Protein AF-A0A072P2S8-F1 (afdb_monomer_lite)

Radius of gyration: 16.92 Å; chains: 1; bounding box: 48×21×44 Å

pLDDT: mean 87.36, std 11.89, range [47.28, 97.19]

Foldseek 3Di:
DFDDPVLLCVLCVVLVANQWPPFDDDDFKTWIKGQDPVDRDIDIDMAGRPDSVRSNVRSNVVVVVSVVVVVVVVVVVVVVVVVVVVVVD

Secondary structure (DSSP, 8-state):
----HHHHHHHHHHTT---EEEEEEETTEEEEEEE-SSSS-EEEEEEE-S-HHHHHHHHHHHHHHHHHHHHHHHHHHHHHHHHHHHT--

Organism: NCBI:txid1348973

Sequence (89 aa):
MSLNLDDVKKAFLDCEFPFYKSLEVEENKAVCTLYSIKSDFYSTIMMELSSYEKLIHQISIELIKFRSNEMLINQTAQTQAESIAIHLD

Structure (mmCIF, N/CA/C/O backbone):
data_AF-A0A072P2S8-F1
#
_entry.id   AF-A0A072P2S8-F1
#
loop_
_atom_site.group_PDB
_atom_site.id
_atom_site.type_symbol
_atom_site.label_atom_id
_atom_site.label_alt_id
_atom_site.label_comp_id
_atom_site.label_asym_id
_atom_site.label_entity_id
_atom_site.label_seq_id
_atom_site.pdbx_PDB_ins_code
_atom_site.Cartn_x
_atom_site.Cartn_y
_atom_site.Cartn_z
_atom_site.occupancy
_atom_site.B_iso_or_equiv
_atom_site.auth_seq_id
_atom_site.auth_comp_id
_atom_site.auth_asym_id
_atom_site.auth_atom_id
_atom_site.pdbx_PDB_model_num
ATOM 1 N N . MET A 1 1 ? -13.578 -0.865 17.533 1.00 56.09 1 MET A N 1
ATOM 2 C CA . MET A 1 1 ? -14.151 -0.582 16.202 1.00 56.09 1 MET A CA 1
ATOM 3 C C . MET A 1 1 ? -13.176 -1.182 15.207 1.00 56.09 1 MET A C 1
ATOM 5 O O . MET A 1 1 ? -12.012 -0.815 15.274 1.00 56.09 1 MET A O 1
ATOM 9 N N . SER A 1 2 ? -13.581 -2.183 14.428 1.00 73.00 2 SER A N 1
ATOM 10 C CA . SER A 1 2 ? -12.707 -2.798 13.420 1.00 73.00 2 SER A CA 1
ATOM 11 C C . SER A 1 2 ? -12.667 -1.899 12.189 1.00 73.00 2 SER A C 1
ATOM 13 O O . SER A 1 2 ? -13.727 -1.470 11.728 1.00 73.00 2 SER A O 1
ATOM 15 N N . LEU A 1 3 ? -11.472 -1.596 11.684 1.00 88.12 3 LEU A N 1
ATOM 16 C CA . LEU A 1 3 ? -11.333 -0.884 10.414 1.00 88.12 3 LEU A CA 1
ATOM 17 C C . LEU A 1 3 ? -11.814 -1.785 9.277 1.00 88.12 3 LEU A C 1
ATOM 19 O O . LEU A 1 3 ? -11.636 -3.002 9.324 1.00 88.12 3 LEU A O 1
ATOM 23 N N . ASN A 1 4 ? -12.422 -1.185 8.266 1.00 90.94 4 ASN A N 1
ATOM 24 C CA . ASN A 1 4 ? -12.913 -1.879 7.086 1.00 90.94 4 ASN A CA 1
ATOM 25 C C . ASN A 1 4 ? -12.105 -1.489 5.837 1.00 90.94 4 ASN A C 1
ATOM 27 O O . ASN A 1 4 ? -11.155 -0.709 5.887 1.00 90.94 4 ASN A O 1
ATOM 31 N N . LEU A 1 5 ? -12.498 -2.044 4.693 1.00 92.19 5 LEU A N 1
ATOM 32 C CA . LEU A 1 5 ? -11.857 -1.778 3.410 1.00 92.19 5 LEU A CA 1
ATOM 33 C C . LEU A 1 5 ? -11.819 -0.284 3.048 1.00 92.19 5 LEU A C 1
ATOM 35 O O . LEU A 1 5 ? -10.808 0.191 2.534 1.00 92.19 5 LEU A O 1
ATOM 39 N N . ASP A 1 6 ? -12.894 0.456 3.303 1.00 93.00 6 ASP A N 1
ATOM 40 C CA . ASP A 1 6 ? -12.979 1.872 2.947 1.00 93.00 6 ASP A CA 1
ATOM 41 C C . ASP A 1 6 ? -12.091 2.736 3.844 1.00 93.00 6 ASP A C 1
ATOM 43 O O . ASP A 1 6 ? -11.498 3.697 3.355 1.00 93.00 6 ASP A O 1
ATOM 47 N N . ASP A 1 7 ? -11.898 2.347 5.108 1.00 93.94 7 ASP A N 1
ATOM 48 C CA . ASP A 1 7 ? -10.917 2.986 5.989 1.00 93.94 7 ASP A CA 1
ATOM 49 C C . ASP A 1 7 ? -9.494 2.824 5.439 1.00 93.94 7 ASP A C 1
ATOM 51 O O . ASP A 1 7 ? -8.722 3.780 5.429 1.00 93.94 7 ASP A O 1
ATOM 55 N N . VAL A 1 8 ? -9.147 1.642 4.917 1.00 93.88 8 VAL A N 1
ATOM 56 C CA . VAL A 1 8 ? -7.824 1.402 4.316 1.00 93.88 8 VAL A CA 1
ATOM 57 C C . VAL A 1 8 ? -7.637 2.205 3.035 1.00 93.88 8 VAL A C 1
ATOM 59 O O . VAL A 1 8 ? -6.600 2.841 2.848 1.00 93.88 8 VAL A O 1
ATOM 62 N N . LYS A 1 9 ? -8.656 2.244 2.171 1.00 94.50 9 LYS A N 1
ATOM 63 C CA . LYS A 1 9 ? -8.624 3.062 0.951 1.00 94.50 9 LYS A CA 1
ATOM 64 C C . LYS A 1 9 ? -8.465 4.545 1.268 1.00 94.50 9 LYS A C 1
ATOM 66 O O . LYS A 1 9 ? -7.673 5.226 0.619 1.00 94.50 9 LYS A O 1
ATOM 71 N N . LYS A 1 10 ? -9.211 5.038 2.261 1.00 95.31 10 LYS A N 1
ATOM 72 C CA . LYS A 1 10 ? -9.122 6.416 2.744 1.00 95.31 10 LYS A CA 1
ATOM 73 C C . LYS A 1 10 ? -7.731 6.705 3.303 1.00 95.31 10 LYS A C 1
ATOM 75 O O . LYS A 1 10 ? -7.152 7.720 2.944 1.00 95.31 10 LYS A O 1
ATOM 80 N N . ALA A 1 11 ? -7.163 5.788 4.081 1.00 95.69 11 ALA A N 1
ATOM 81 C CA . ALA A 1 11 ? -5.832 5.957 4.645 1.00 95.69 11 ALA A CA 1
ATOM 82 C C . ALA A 1 11 ? -4.748 6.077 3.559 1.00 95.69 11 ALA A C 1
ATOM 84 O O . ALA A 1 11 ? -3.882 6.942 3.644 1.00 95.69 11 ALA A O 1
ATOM 85 N N . PHE A 1 12 ? -4.833 5.285 2.487 1.00 95.88 12 PHE A N 1
ATOM 86 C CA . PHE A 1 12 ? -3.945 5.441 1.330 1.00 95.88 12 PHE A CA 1
ATOM 87 C C . PHE A 1 12 ? -4.113 6.783 0.605 1.00 95.88 12 PHE A C 1
ATOM 89 O O . PHE A 1 12 ? -3.122 7.362 0.159 1.00 95.88 12 PHE A O 1
ATOM 96 N N . LEU A 1 13 ? -5.346 7.287 0.488 1.00 94.00 13 LEU A N 1
ATOM 97 C CA . LEU A 1 13 ? -5.613 8.611 -0.085 1.00 94.00 13 LEU A CA 1
ATOM 98 C C . LEU A 1 13 ? -5.048 9.733 0.794 1.00 94.00 13 LEU A C 1
ATOM 100 O O . LEU A 1 13 ? -4.426 10.649 0.264 1.00 94.00 13 LEU A O 1
ATOM 104 N N . ASP A 1 14 ? -5.212 9.633 2.113 1.00 94.81 14 ASP A N 1
ATOM 105 C CA . ASP A 1 14 ? -4.673 10.591 3.086 1.00 94.81 14 ASP A CA 1
ATOM 106 C C . ASP A 1 14 ? -3.131 10.590 3.091 1.00 94.81 14 ASP A C 1
ATOM 108 O O . ASP A 1 14 ? -2.509 11.619 3.342 1.00 94.81 14 ASP A O 1
ATOM 112 N N . CYS A 1 15 ? -2.502 9.457 2.759 1.00 93.75 15 CYS A N 1
ATOM 113 C CA . CYS A 1 15 ? -1.059 9.344 2.524 1.00 93.75 15 CYS A CA 1
ATOM 114 C C . CYS A 1 15 ? -0.625 9.725 1.091 1.00 93.75 15 CYS A C 1
ATOM 116 O O . CYS A 1 15 ? 0.510 9.442 0.706 1.00 93.75 15 CYS A O 1
ATOM 118 N N . GLU A 1 16 ? -1.514 10.322 0.289 1.00 91.56 16 GLU A N 1
ATOM 119 C CA . GLU A 1 16 ? -1.271 10.748 -1.098 1.00 91.56 16 GLU A CA 1
ATOM 120 C C . GLU A 1 16 ? -0.777 9.621 -2.032 1.00 91.56 16 GLU A C 1
ATOM 122 O O . GLU A 1 16 ? -0.065 9.858 -3.012 1.00 91.56 16 GLU A O 1
ATOM 127 N N . PHE A 1 17 ? -1.168 8.370 -1.763 1.00 89.50 17 PHE A N 1
ATOM 128 C CA . PHE A 1 17 ? -0.734 7.209 -2.540 1.00 89.50 17 PHE A CA 1
ATOM 129 C C . PHE A 1 17 ? -1.914 6.327 -2.980 1.00 89.50 17 PHE A C 1
ATOM 131 O O . PHE A 1 17 ? -2.219 5.317 -2.349 1.00 89.50 17 PHE A O 1
ATOM 138 N N . PRO A 1 18 ? -2.572 6.646 -4.111 1.00 83.94 18 PRO A N 1
ATOM 139 C CA . PRO A 1 18 ? -3.724 5.881 -4.594 1.00 83.94 18 PRO A CA 1
ATOM 140 C C . PRO A 1 18 ? -3.349 4.575 -5.325 1.00 83.94 18 PRO A C 1
ATOM 142 O O . PRO A 1 18 ? -4.235 3.848 -5.768 1.00 83.94 18 PRO A O 1
ATOM 145 N N . PHE A 1 19 ? -2.058 4.269 -5.496 1.00 84.75 19 PHE A N 1
ATOM 146 C CA . PHE A 1 19 ? -1.575 3.184 -6.363 1.00 84.75 19 PHE A CA 1
ATOM 147 C C . PHE A 1 19 ? -1.382 1.859 -5.616 1.00 84.75 19 PHE A C 1
ATOM 149 O O . PHE A 1 19 ? -0.292 1.285 -5.592 1.00 84.75 19 PHE A O 1
ATOM 156 N N . TYR A 1 20 ? -2.460 1.358 -5.021 1.00 84.62 20 TYR A N 1
ATOM 157 C CA . TYR A 1 20 ? -2.522 0.024 -4.425 1.00 84.62 20 TYR A CA 1
ATOM 158 C C . TYR A 1 20 ? -3.486 -0.866 -5.223 1.00 84.62 20 TYR A C 1
ATOM 160 O O . TYR A 1 20 ? -4.550 -0.436 -5.670 1.00 84.62 20 TYR A O 1
ATOM 168 N N . LYS A 1 21 ? -3.111 -2.129 -5.420 1.00 87.62 21 LYS A N 1
ATOM 169 C CA . LYS A 1 21 ? -3.946 -3.174 -6.030 1.00 87.62 21 LYS A CA 1
ATOM 170 C C . LYS A 1 21 ? -3.996 -4.395 -5.124 1.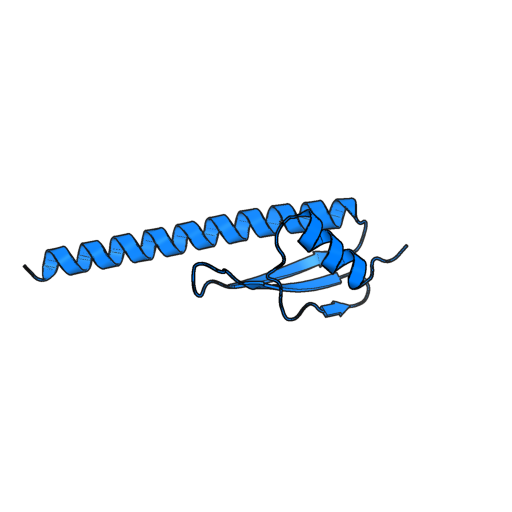00 87.62 21 LYS A C 1
ATOM 172 O O . LYS A 1 21 ? -3.208 -4.508 -4.187 1.00 87.62 21 LYS A O 1
ATOM 177 N N . SER A 1 22 ? -4.941 -5.287 -5.422 1.00 88.25 22 SER A N 1
ATOM 178 C CA . SER A 1 22 ? -5.143 -6.529 -4.667 1.00 88.25 22 SER A CA 1
ATOM 179 C C . SER A 1 22 ? -5.265 -6.260 -3.164 1.00 88.25 22 SER A C 1
ATOM 181 O O . SER A 1 22 ? -4.625 -6.919 -2.355 1.00 88.25 22 SER A O 1
ATOM 183 N N . LEU A 1 23 ? -6.017 -5.207 -2.810 1.00 92.69 23 LEU A N 1
ATOM 184 C CA . LEU A 1 23 ? -6.279 -4.857 -1.421 1.00 92.69 23 LEU A CA 1
ATOM 185 C C . LEU A 1 23 ? -7.309 -5.833 -0.857 1.00 92.69 23 LEU A C 1
ATOM 187 O O . LEU A 1 23 ? -8.488 -5.774 -1.208 1.00 92.69 23 LEU A O 1
ATOM 191 N N . GLU A 1 24 ? -6.838 -6.695 0.028 1.00 92.50 24 GLU A N 1
ATOM 192 C CA . GLU A 1 24 ? -7.620 -7.699 0.732 1.00 92.50 24 GLU A CA 1
ATOM 193 C C . GLU A 1 24 ? -7.618 -7.367 2.222 1.00 92.50 24 GLU A C 1
ATOM 195 O O . GLU A 1 24 ? -6.586 -7.009 2.794 1.00 92.50 24 GLU A O 1
ATOM 200 N N . VAL A 1 25 ? -8.791 -7.445 2.845 1.00 90.50 25 VAL A N 1
ATOM 201 C CA . VAL A 1 25 ? -8.959 -7.241 4.284 1.00 90.50 25 VAL A CA 1
ATOM 202 C C . VAL A 1 25 ? -9.466 -8.542 4.881 1.00 90.50 25 VAL A C 1
ATOM 204 O O . VAL A 1 25 ? -10.574 -8.974 4.571 1.00 90.50 25 VAL A O 1
ATOM 207 N N . GLU A 1 26 ? -8.657 -9.142 5.748 1.00 87.69 26 GLU A N 1
ATOM 208 C CA . GLU A 1 26 ? -8.990 -10.358 6.483 1.00 87.69 26 GLU A CA 1
ATOM 209 C C . GLU A 1 26 ? -8.885 -10.088 7.981 1.00 87.69 26 GLU A C 1
ATOM 211 O O . GLU A 1 26 ? -7.816 -9.752 8.491 1.00 87.69 26 GLU A O 1
ATOM 216 N N . GLU A 1 27 ? -10.006 -10.245 8.688 1.00 84.94 27 GLU A N 1
ATOM 217 C CA . GLU A 1 27 ? -10.132 -10.018 10.131 1.00 84.94 27 GLU A CA 1
ATOM 218 C C . GLU A 1 27 ? -9.552 -8.663 10.583 1.00 84.94 27 GLU A C 1
ATOM 220 O O . GLU A 1 27 ? -10.228 -7.639 10.512 1.00 84.94 27 GLU A O 1
ATOM 225 N N . ASN A 1 28 ? -8.295 -8.662 11.038 1.00 91.69 28 ASN A N 1
ATOM 226 C CA . ASN A 1 28 ? -7.570 -7.509 11.568 1.00 91.69 28 ASN A CA 1
ATOM 227 C C . ASN A 1 28 ? -6.322 -7.168 10.743 1.00 91.69 28 ASN A C 1
ATOM 229 O O . ASN A 1 28 ? -5.391 -6.544 11.259 1.00 91.69 28 ASN A O 1
ATOM 233 N N . LYS A 1 29 ? -6.257 -7.596 9.482 1.00 94.12 29 LYS A N 1
ATOM 234 C CA . LYS A 1 29 ? -5.125 -7.343 8.594 1.00 94.12 29 LYS A CA 1
ATOM 235 C C . LYS A 1 29 ? -5.594 -6.857 7.234 1.00 94.12 29 LYS A C 1
ATOM 237 O O . LYS A 1 29 ? -6.606 -7.311 6.713 1.00 94.12 29 LYS A O 1
ATOM 242 N N . ALA A 1 30 ? -4.817 -5.950 6.660 1.00 94.31 30 ALA A N 1
ATOM 243 C CA . ALA A 1 30 ? -4.915 -5.574 5.263 1.00 94.31 30 ALA A CA 1
ATOM 244 C C . ALA A 1 30 ? -3.643 -6.008 4.540 1.00 94.31 30 ALA A C 1
ATOM 246 O O . ALA A 1 30 ? -2.537 -5.690 4.980 1.00 94.31 30 ALA A O 1
ATOM 247 N N . VAL A 1 31 ? -3.803 -6.715 3.429 1.00 95.44 31 VAL A N 1
ATOM 248 C CA . VAL A 1 31 ? -2.718 -7.063 2.513 1.00 95.44 31 VAL A CA 1
ATOM 249 C C . VAL A 1 31 ? -2.960 -6.312 1.218 1.00 95.44 31 VAL A C 1
ATOM 251 O O . VAL A 1 31 ? -4.083 -6.272 0.723 1.00 95.44 31 VAL A O 1
ATOM 254 N N . CYS A 1 32 ? -1.930 -5.670 0.678 1.00 95.25 32 CYS A N 1
ATOM 255 C CA . CYS A 1 32 ? -2.038 -5.006 -0.616 1.00 95.25 32 CYS A CA 1
ATOM 256 C C . CYS A 1 32 ? -0.701 -4.973 -1.345 1.00 95.25 32 CYS A C 1
ATOM 258 O O . CYS A 1 32 ? 0.365 -5.042 -0.731 1.00 95.25 32 CYS A O 1
ATOM 260 N N . THR A 1 33 ? -0.764 -4.827 -2.664 1.00 96.12 33 THR A N 1
ATOM 261 C CA . THR A 1 33 ? 0.411 -4.623 -3.506 1.00 96.12 33 THR A CA 1
ATOM 262 C C . THR A 1 33 ? 0.493 -3.161 -3.923 1.00 96.12 33 THR A C 1
ATOM 264 O O . THR A 1 33 ? -0.406 -2.636 -4.583 1.00 96.12 33 THR A O 1
ATOM 267 N N . LEU A 1 34 ? 1.589 -2.511 -3.542 1.00 95.81 34 LEU A N 1
ATOM 268 C CA . LEU A 1 34 ? 1.958 -1.168 -3.966 1.00 95.81 34 LEU A CA 1
ATOM 269 C C . LEU A 1 34 ? 2.641 -1.235 -5.327 1.00 95.81 34 LEU A C 1
ATOM 271 O O . LEU A 1 34 ? 3.547 -2.048 -5.526 1.00 95.81 34 LEU A O 1
ATOM 275 N N . TYR A 1 35 ? 2.236 -0.353 -6.234 1.00 94.31 35 TYR A N 1
ATOM 276 C CA . TYR A 1 35 ? 2.834 -0.235 -7.559 1.00 94.31 35 TYR A CA 1
ATOM 277 C C . TYR A 1 35 ? 3.499 1.120 -7.742 1.00 94.31 35 TYR A C 1
ATOM 279 O O . TYR A 1 35 ? 2.972 2.161 -7.342 1.00 94.31 35 TYR A O 1
ATOM 287 N N . SER A 1 36 ? 4.655 1.105 -8.395 1.00 90.81 36 SER A N 1
ATOM 288 C CA . SER A 1 36 ? 5.289 2.320 -8.868 1.00 90.81 36 SER A CA 1
ATOM 289 C C . SER A 1 36 ? 4.565 2.842 -10.111 1.00 90.81 36 SER A C 1
ATOM 291 O O . SER A 1 36 ? 4.090 2.080 -10.947 1.00 90.81 36 SER A O 1
ATOM 293 N N . ILE A 1 37 ? 4.509 4.169 -10.240 1.00 87.44 37 ILE A N 1
ATOM 294 C CA . ILE A 1 37 ? 4.117 4.847 -11.487 1.00 87.44 37 ILE A CA 1
ATOM 295 C C . ILE A 1 37 ? 5.320 5.196 -12.374 1.00 87.44 37 ILE A C 1
ATOM 297 O O . ILE A 1 37 ? 5.142 5.719 -13.469 1.00 87.44 37 ILE A O 1
ATOM 301 N N . LYS A 1 38 ? 6.541 5.000 -11.866 1.00 85.94 38 LYS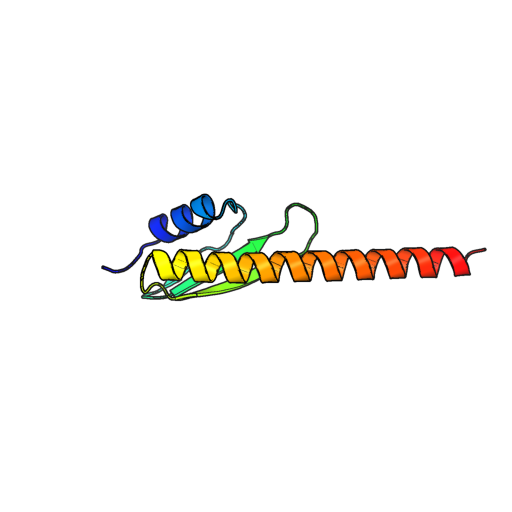 A N 1
ATOM 302 C CA . LYS A 1 38 ? 7.801 5.413 -12.498 1.00 85.94 38 LYS A CA 1
ATOM 303 C C . LYS A 1 38 ? 8.638 4.232 -12.984 1.00 85.94 38 LYS A C 1
ATOM 305 O O . LYS A 1 38 ? 9.539 4.443 -13.787 1.00 85.94 38 LYS A O 1
ATOM 310 N N . SER A 1 39 ? 8.386 3.029 -12.482 1.00 85.19 39 SER A N 1
ATOM 311 C CA . SER A 1 39 ? 9.128 1.819 -12.823 1.00 85.19 39 SER A CA 1
ATOM 312 C C . SER A 1 39 ? 8.242 0.581 -12.702 1.00 85.19 39 SER A C 1
ATOM 314 O O . SER A 1 39 ? 7.122 0.649 -12.198 1.00 85.19 39 SER A O 1
ATOM 316 N N . ASP A 1 40 ? 8.779 -0.568 -13.103 1.00 88.50 40 ASP A N 1
ATOM 317 C CA . ASP A 1 40 ? 8.132 -1.872 -12.915 1.00 88.50 40 ASP A CA 1
ATOM 318 C C . ASP A 1 40 ? 8.245 -2.389 -11.468 1.00 88.50 40 ASP A C 1
ATOM 320 O O . ASP A 1 40 ? 7.894 -3.532 -11.175 1.00 88.50 40 ASP A O 1
ATOM 324 N N . PHE A 1 41 ? 8.751 -1.567 -10.539 1.00 90.69 41 PHE A N 1
ATOM 325 C CA . PHE A 1 41 ? 8.879 -1.951 -9.141 1.00 90.69 41 PHE A CA 1
ATOM 326 C C . PHE A 1 41 ? 7.508 -2.033 -8.462 1.00 90.69 41 PHE A C 1
ATOM 328 O O . PHE A 1 41 ? 6.687 -1.112 -8.527 1.00 90.69 41 PHE A O 1
ATOM 335 N N . TYR A 1 42 ? 7.289 -3.131 -7.747 1.00 94.25 42 TYR A N 1
ATOM 336 C CA . TYR A 1 42 ? 6.119 -3.357 -6.914 1.00 94.25 42 TYR A CA 1
ATOM 337 C C . TYR A 1 42 ? 6.533 -4.029 -5.603 1.00 94.25 42 TYR A C 1
ATOM 339 O O . TYR A 1 42 ? 7.582 -4.668 -5.517 1.00 94.25 42 TYR A O 1
ATOM 347 N N . SER A 1 43 ? 5.705 -3.885 -4.571 1.00 94.56 43 SER A N 1
ATOM 348 C CA . SER A 1 43 ? 5.941 -4.506 -3.267 1.00 94.56 43 SER A CA 1
ATOM 349 C C . SER A 1 43 ? 4.622 -4.858 -2.606 1.00 94.56 43 SER A C 1
ATOM 351 O O . SER A 1 43 ? 3.711 -4.034 -2.566 1.00 94.56 43 SER A O 1
ATOM 353 N N . THR A 1 44 ? 4.524 -6.061 -2.050 1.00 96.19 44 THR A N 1
ATOM 354 C CA . THR A 1 44 ? 3.373 -6.458 -1.235 1.00 96.19 44 THR A CA 1
ATOM 355 C C . THR A 1 44 ? 3.644 -6.121 0.222 1.00 96.19 44 THR A C 1
ATOM 357 O O . THR A 1 44 ? 4.696 -6.472 0.754 1.00 96.19 44 THR A O 1
ATOM 360 N N . ILE A 1 45 ? 2.694 -5.443 0.860 1.00 95.19 45 ILE A N 1
ATOM 361 C CA . ILE A 1 45 ? 2.765 -5.043 2.263 1.00 95.19 45 ILE A CA 1
ATOM 362 C C . ILE A 1 45 ? 1.579 -5.619 3.035 1.00 95.19 45 ILE A C 1
ATOM 364 O O . ILE A 1 45 ? 0.494 -5.822 2.485 1.00 95.19 45 ILE A O 1
ATOM 368 N N . MET A 1 46 ? 1.798 -5.874 4.321 1.00 95.62 46 MET A N 1
ATOM 369 C CA . MET A 1 46 ? 0.784 -6.340 5.262 1.00 95.62 46 MET A CA 1
ATOM 370 C C . MET A 1 46 ? 0.715 -5.354 6.424 1.00 95.62 46 MET A C 1
ATOM 372 O O . MET A 1 46 ? 1.746 -4.986 6.981 1.00 95.62 46 MET A O 1
ATOM 376 N N . MET A 1 47 ? -0.494 -4.938 6.784 1.00 95.00 47 MET A N 1
ATOM 377 C CA . MET A 1 47 ? -0.743 -3.927 7.808 1.00 95.00 47 MET A CA 1
ATOM 378 C C . MET A 1 47 ? -1.761 -4.436 8.818 1.00 95.00 47 MET A C 1
ATOM 380 O O . MET A 1 47 ? -2.746 -5.077 8.451 1.00 95.00 47 MET A O 1
ATOM 384 N N . GLU A 1 48 ? -1.551 -4.116 10.088 1.00 94.69 48 GLU A N 1
ATOM 385 C CA . GLU A 1 48 ? -2.491 -4.437 11.157 1.00 94.69 48 GLU A CA 1
ATOM 386 C C . GLU A 1 48 ? -3.579 -3.365 11.287 1.00 94.69 48 GLU A C 1
ATOM 388 O O . GLU A 1 48 ? -3.296 -2.170 11.419 1.00 94.69 48 GLU A O 1
ATOM 393 N N . LEU A 1 49 ? -4.834 -3.807 11.332 1.00 93.50 49 LEU A N 1
ATOM 394 C CA . LEU A 1 49 ? -6.036 -2.979 11.408 1.00 93.50 49 LEU A CA 1
ATOM 395 C C . LEU A 1 49 ? -6.482 -2.751 12.857 1.00 93.50 49 LEU A C 1
ATOM 397 O O . LEU A 1 49 ? -7.569 -3.151 13.268 1.00 93.50 49 LEU A O 1
ATOM 401 N N . SER A 1 50 ? -5.625 -2.107 13.651 1.00 92.19 50 SER A N 1
ATOM 402 C CA . SER A 1 50 ? -5.884 -1.856 15.079 1.00 92.19 50 SER A CA 1
ATOM 403 C C . SER A 1 50 ? -6.475 -0.471 15.373 1.00 92.19 50 SER A C 1
ATOM 405 O O . SER A 1 50 ? -7.381 -0.347 16.196 1.00 92.19 50 SER A O 1
ATOM 407 N N . SER A 1 51 ? -5.981 0.580 14.715 1.00 94.75 51 SER A N 1
ATOM 408 C CA . SER A 1 51 ? -6.552 1.932 14.752 1.00 94.75 51 SER A CA 1
ATOM 409 C C . SER A 1 51 ? -6.190 2.703 13.485 1.00 94.75 51 SER A C 1
ATOM 411 O O . SER A 1 51 ? -5.188 2.398 12.839 1.00 94.75 51 SER A O 1
ATOM 413 N N . TYR A 1 52 ? -6.996 3.706 13.129 1.00 94.69 52 TYR A N 1
ATOM 414 C CA . TYR A 1 52 ? -6.766 4.499 11.917 1.00 94.69 52 TYR A CA 1
ATOM 415 C C . TYR A 1 52 ? -5.407 5.212 11.945 1.00 94.69 52 TYR A C 1
ATOM 417 O O . TYR A 1 52 ? -4.659 5.173 10.977 1.00 94.69 52 TYR A O 1
ATOM 425 N N . GLU A 1 53 ? -5.038 5.787 13.091 1.00 95.75 53 GLU A N 1
ATOM 426 C CA . GLU A 1 53 ? -3.737 6.437 13.286 1.00 95.75 53 GLU A CA 1
ATOM 427 C C . GLU A 1 53 ? -2.567 5.463 13.082 1.00 95.75 53 GLU A C 1
ATOM 429 O O . GLU A 1 53 ? -1.608 5.771 12.374 1.00 95.75 53 GLU A O 1
ATOM 434 N N . LYS A 1 54 ? -2.666 4.246 13.637 1.00 95.25 54 LYS A N 1
ATOM 435 C CA . LYS A 1 54 ? -1.655 3.203 13.424 1.00 95.25 54 LYS A CA 1
ATOM 436 C C . LYS A 1 54 ? -1.609 2.738 11.976 1.00 95.25 54 LYS A C 1
ATOM 438 O O . LYS A 1 54 ? -0.534 2.391 11.495 1.00 95.25 54 LYS A O 1
ATOM 443 N N . LEU A 1 55 ? -2.747 2.700 11.290 1.00 95.50 55 LEU A N 1
ATOM 444 C CA . LEU A 1 55 ? -2.807 2.349 9.877 1.00 95.50 55 LEU A CA 1
ATOM 445 C C . LEU A 1 55 ? -2.097 3.404 9.018 1.00 95.50 55 LEU A C 1
ATOM 447 O O . LEU A 1 55 ? -1.220 3.046 8.240 1.00 95.50 55 LEU A O 1
ATOM 451 N N . ILE A 1 56 ? -2.388 4.692 9.224 1.00 96.88 56 ILE A N 1
ATOM 452 C CA . ILE A 1 56 ? -1.694 5.809 8.558 1.00 96.88 56 ILE A CA 1
ATOM 453 C C . ILE A 1 56 ? -0.186 5.742 8.806 1.00 96.88 56 ILE A C 1
ATOM 455 O O . ILE A 1 56 ? 0.609 5.883 7.875 1.00 96.88 56 ILE A O 1
ATOM 459 N N . HIS A 1 57 ? 0.222 5.490 10.053 1.00 97.06 57 HIS A N 1
ATOM 460 C CA . HIS A 1 57 ? 1.632 5.358 10.399 1.00 97.06 57 HIS A CA 1
ATOM 461 C C . HIS A 1 57 ? 2.304 4.195 9.652 1.00 97.06 57 HIS A C 1
ATOM 463 O O . HIS A 1 57 ? 3.350 4.390 9.034 1.00 97.06 57 HIS A O 1
ATOM 469 N N . GLN A 1 58 ? 1.687 3.007 9.654 1.00 96.69 58 GLN A N 1
ATOM 470 C CA . GLN A 1 58 ? 2.185 1.837 8.923 1.00 96.69 58 GLN A CA 1
ATOM 471 C C . GLN A 1 58 ? 2.295 2.112 7.420 1.00 96.69 58 GLN A C 1
ATOM 473 O O . GLN A 1 58 ? 3.357 1.878 6.848 1.00 96.69 58 GLN A O 1
ATOM 478 N N . ILE A 1 59 ? 1.247 2.671 6.801 1.00 96.31 59 ILE A N 1
ATOM 479 C CA . ILE A 1 59 ? 1.258 3.043 5.378 1.00 96.31 59 ILE A CA 1
ATOM 480 C C . ILE A 1 59 ? 2.421 3.990 5.101 1.00 96.31 59 ILE A C 1
ATOM 482 O O . ILE A 1 59 ? 3.215 3.737 4.203 1.00 96.31 59 ILE A O 1
ATOM 486 N N . SER A 1 60 ? 2.577 5.042 5.903 1.00 97.00 60 SER A N 1
ATOM 487 C CA . SER A 1 60 ? 3.636 6.036 5.711 1.00 97.00 60 SER A CA 1
ATOM 488 C C . SER A 1 60 ? 5.032 5.403 5.729 1.00 97.00 60 SER A C 1
ATOM 490 O O . SER A 1 60 ? 5.854 5.685 4.858 1.00 97.00 60 SER A O 1
ATOM 492 N N . ILE A 1 61 ? 5.296 4.507 6.685 1.00 97.19 61 ILE A N 1
ATOM 493 C CA . ILE A 1 61 ? 6.572 3.785 6.774 1.00 97.19 61 ILE A CA 1
ATOM 494 C C . ILE A 1 61 ? 6.784 2.876 5.561 1.00 97.19 61 ILE A C 1
ATOM 496 O O . ILE A 1 61 ? 7.872 2.869 4.981 1.00 97.19 61 ILE A O 1
ATOM 500 N N . GLU A 1 62 ? 5.762 2.128 5.154 1.00 97.00 62 GLU A N 1
ATOM 501 C CA . GLU A 1 62 ? 5.856 1.243 3.995 1.00 97.00 62 GLU A CA 1
ATOM 502 C C . GLU A 1 62 ? 6.041 2.017 2.682 1.00 97.00 62 GLU A C 1
ATOM 504 O O . GLU A 1 62 ? 6.835 1.606 1.838 1.00 97.00 62 GLU A O 1
ATOM 509 N N . LEU A 1 63 ? 5.415 3.186 2.531 1.00 95.69 63 LEU A N 1
ATOM 510 C CA . LEU A 1 63 ? 5.623 4.069 1.382 1.00 95.69 63 LEU A CA 1
ATOM 511 C C . LEU A 1 63 ? 7.044 4.636 1.340 1.00 95.69 63 LEU A C 1
ATOM 513 O O . LEU A 1 63 ? 7.642 4.697 0.265 1.00 95.69 63 LEU A O 1
ATOM 517 N N . ILE A 1 64 ? 7.616 5.011 2.488 1.00 95.75 64 ILE A N 1
ATOM 518 C CA . ILE A 1 64 ? 9.015 5.454 2.562 1.00 95.75 64 ILE A CA 1
ATOM 519 C C . ILE A 1 64 ? 9.940 4.327 2.094 1.00 95.75 64 ILE A C 1
ATOM 521 O O . ILE A 1 64 ? 10.745 4.541 1.188 1.00 95.75 64 ILE A O 1
ATOM 525 N N . LYS A 1 65 ? 9.784 3.112 2.637 1.00 95.88 65 LYS A N 1
ATOM 526 C CA . LYS A 1 65 ? 10.569 1.938 2.215 1.00 95.88 65 LYS A CA 1
ATOM 527 C C . LYS A 1 65 ? 10.403 1.656 0.723 1.00 95.88 65 LYS A C 1
ATOM 529 O O . LYS A 1 65 ? 11.390 1.420 0.028 1.00 95.88 65 LYS A O 1
ATOM 534 N N . PHE A 1 66 ? 9.167 1.715 0.226 1.00 95.06 66 PHE A N 1
ATOM 535 C CA . PHE A 1 66 ? 8.843 1.507 -1.180 1.00 95.06 66 PHE A CA 1
ATOM 536 C C . PHE A 1 66 ? 9.612 2.479 -2.082 1.00 95.06 66 PHE A C 1
ATOM 538 O O . PHE A 1 66 ? 10.281 2.055 -3.025 1.00 95.06 66 PHE A O 1
ATOM 545 N N . ARG A 1 67 ? 9.591 3.777 -1.756 1.00 92.75 67 ARG A N 1
ATOM 546 C CA . ARG A 1 67 ? 10.309 4.817 -2.509 1.00 92.75 67 ARG A CA 1
ATOM 547 C C . ARG A 1 67 ? 11.824 4.692 -2.398 1.00 92.75 67 ARG A C 1
ATOM 549 O O . ARG A 1 6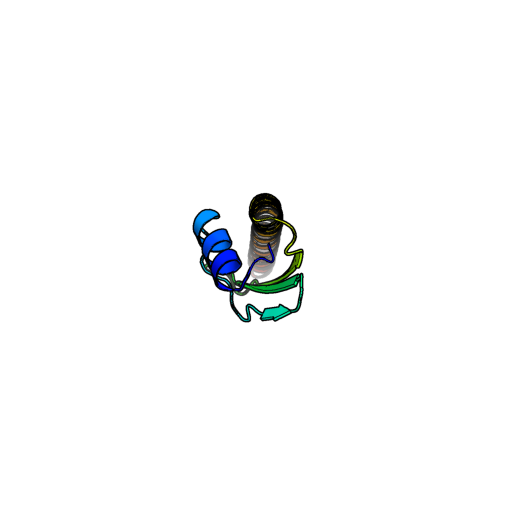7 ? 12.521 4.903 -3.388 1.00 92.75 67 ARG A O 1
ATOM 556 N N . SER A 1 68 ? 12.346 4.329 -1.228 1.00 93.81 68 SER A N 1
ATOM 557 C CA . SER A 1 68 ? 13.781 4.087 -1.053 1.00 93.81 68 SER A CA 1
ATOM 558 C C . SER A 1 68 ? 14.271 2.928 -1.924 1.00 93.81 68 SER A C 1
ATOM 560 O O . SER A 1 68 ? 15.301 3.059 -2.583 1.00 93.81 68 SER A O 1
ATOM 562 N N . ASN A 1 69 ? 13.514 1.831 -1.987 1.00 92.81 69 ASN A N 1
ATOM 563 C CA . ASN A 1 69 ? 13.846 0.689 -2.838 1.00 92.81 69 ASN A CA 1
ATOM 564 C C . ASN A 1 69 ? 13.740 1.033 -4.329 1.00 92.81 69 ASN A C 1
ATOM 566 O O . ASN A 1 69 ? 14.647 0.713 -5.093 1.00 92.81 69 ASN A O 1
ATOM 570 N N . GLU A 1 70 ? 12.681 1.740 -4.734 1.00 90.12 70 GLU A N 1
ATOM 571 C CA . GLU A 1 70 ? 12.522 2.251 -6.101 1.00 90.12 70 GLU A CA 1
ATOM 572 C C . GLU A 1 70 ? 13.740 3.087 -6.530 1.00 90.12 70 GLU A C 1
ATOM 574 O O . GLU A 1 70 ? 14.281 2.897 -7.619 1.00 90.12 70 GLU A O 1
ATOM 579 N N . MET A 1 71 ? 14.209 3.984 -5.659 1.00 90.31 71 MET A N 1
ATOM 580 C CA . MET A 1 71 ? 15.377 4.820 -5.930 1.00 90.31 71 MET A CA 1
ATOM 581 C C . MET A 1 71 ? 16.659 3.992 -6.075 1.00 90.31 71 MET A C 1
ATOM 583 O O . MET A 1 71 ? 17.424 4.224 -7.009 1.00 90.31 71 MET A O 1
ATOM 587 N N . LEU A 1 72 ? 16.882 3.019 -5.188 1.00 90.25 72 LEU A N 1
ATOM 588 C CA . LEU A 1 72 ? 18.066 2.158 -5.225 1.00 90.25 72 LEU A CA 1
ATOM 589 C C . LEU A 1 72 ? 18.128 1.320 -6.512 1.00 90.25 72 LEU A C 1
ATOM 591 O O . LEU A 1 72 ? 19.188 1.203 -7.131 1.00 90.25 72 LEU A O 1
ATOM 595 N N . ILE A 1 73 ? 16.990 0.765 -6.935 1.00 86.31 73 ILE A N 1
ATOM 596 C CA . ILE A 1 73 ? 16.886 -0.018 -8.173 1.00 86.31 73 ILE A CA 1
ATOM 597 C C . ILE A 1 73 ? 17.204 0.864 -9.382 1.00 86.31 73 ILE A C 1
ATOM 599 O O . ILE A 1 73 ? 18.017 0.483 -10.223 1.00 86.31 73 ILE A O 1
ATOM 603 N N . ASN A 1 74 ? 16.627 2.067 -9.436 1.00 83.94 74 ASN A N 1
ATOM 604 C CA . ASN A 1 74 ? 16.861 3.002 -10.535 1.00 83.94 74 ASN A CA 1
ATOM 605 C C . ASN A 1 74 ? 18.327 3.458 -10.610 1.00 83.94 74 ASN A C 1
ATOM 607 O O . ASN A 1 74 ? 18.885 3.520 -11.702 1.00 83.94 74 ASN A O 1
ATOM 611 N N . GLN A 1 75 ? 18.968 3.727 -9.468 1.00 83.06 75 GLN A N 1
ATOM 612 C CA . GLN A 1 75 ? 20.396 4.068 -9.420 1.00 83.06 75 GLN A CA 1
ATOM 613 C C . GLN A 1 75 ? 21.264 2.911 -9.922 1.00 83.06 75 GLN A C 1
ATOM 615 O O . GLN A 1 75 ? 22.144 3.110 -10.753 1.00 83.06 75 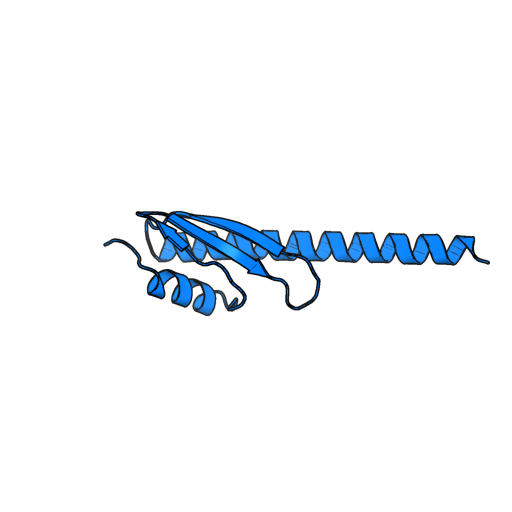GLN A O 1
ATOM 620 N N . THR A 1 76 ? 20.973 1.687 -9.478 1.00 77.94 76 THR A N 1
ATOM 621 C CA . THR A 1 76 ? 21.721 0.493 -9.898 1.00 77.94 76 THR A CA 1
ATOM 622 C C . THR A 1 76 ? 21.593 0.255 -11.405 1.00 77.94 76 THR A C 1
ATOM 624 O O . THR A 1 76 ? 22.585 -0.046 -12.071 1.00 77.94 76 THR A O 1
ATOM 627 N N . ALA A 1 77 ? 20.389 0.430 -11.959 1.00 73.50 77 ALA A N 1
ATOM 628 C CA . ALA A 1 77 ? 20.144 0.305 -13.393 1.00 73.50 77 ALA A CA 1
ATOM 629 C C . ALA A 1 77 ? 20.916 1.358 -14.211 1.00 73.50 77 ALA A C 1
ATOM 631 O O . ALA A 1 77 ? 21.493 1.026 -15.246 1.00 73.50 77 ALA A O 1
ATOM 632 N N . GLN A 1 78 ? 20.982 2.605 -13.730 1.00 69.69 78 GLN A N 1
ATOM 633 C CA . GLN A 1 78 ? 21.762 3.673 -14.366 1.00 69.69 78 GLN A CA 1
ATOM 634 C C . GLN A 1 78 ? 23.263 3.358 -14.371 1.00 69.69 78 GLN A C 1
ATOM 636 O O . GLN A 1 78 ? 23.891 3.410 -15.426 1.00 69.69 78 GLN A O 1
ATOM 641 N N . THR A 1 79 ? 23.825 2.933 -13.235 1.00 67.50 79 THR A N 1
ATOM 642 C CA . THR A 1 79 ? 25.253 2.585 -13.141 1.00 67.50 79 THR A CA 1
ATOM 643 C C . THR A 1 79 ? 25.636 1.420 -14.064 1.00 67.50 79 T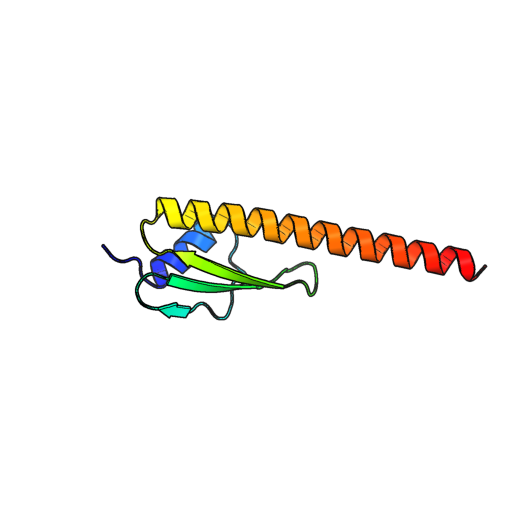HR A C 1
ATOM 645 O O . THR A 1 79 ? 26.720 1.421 -14.653 1.00 67.50 79 THR A O 1
ATOM 648 N N . GLN A 1 80 ? 24.759 0.425 -14.235 1.00 62.56 80 GLN A N 1
ATOM 649 C CA . GLN A 1 80 ? 24.999 -0.674 -15.180 1.00 62.56 80 GLN A CA 1
ATOM 650 C C . GLN A 1 80 ? 24.972 -0.203 -16.637 1.00 62.56 80 GLN A C 1
ATOM 652 O O . GLN A 1 80 ? 25.853 -0.584 -17.408 1.00 62.56 80 GLN A O 1
ATOM 657 N N . ALA A 1 81 ? 24.007 0.641 -17.012 1.00 62.16 81 ALA A N 1
ATOM 658 C CA . ALA A 1 81 ? 23.914 1.180 -18.367 1.00 62.16 81 ALA A CA 1
ATOM 659 C C . ALA A 1 81 ? 25.161 2.003 -18.747 1.00 62.16 81 ALA A C 1
ATOM 661 O O . ALA A 1 81 ? 25.707 1.828 -19.836 1.00 62.16 81 ALA A O 1
ATOM 662 N N . GLU A 1 82 ? 25.657 2.835 -17.830 1.00 66.19 82 GLU A N 1
ATOM 663 C CA . GLU A 1 82 ? 26.886 3.619 -18.018 1.00 66.19 82 GLU A CA 1
ATOM 664 C C . GLU A 1 82 ? 28.134 2.730 -18.138 1.00 66.19 82 GLU A C 1
ATOM 666 O O . GLU A 1 82 ? 28.992 2.967 -18.987 1.00 66.19 82 GLU A O 1
ATOM 671 N N . SER A 1 83 ? 28.221 1.658 -17.345 1.00 62.06 83 SER A N 1
ATOM 672 C CA . SER A 1 83 ? 29.362 0.730 -17.378 1.00 62.06 83 SER A CA 1
ATOM 673 C C . SER A 1 83 ? 29.466 -0.039 -18.700 1.00 62.06 83 SER A C 1
ATOM 675 O O . SER A 1 83 ? 30.573 -0.296 -19.178 1.00 62.06 83 SER A O 1
ATOM 677 N N . ILE A 1 84 ? 28.323 -0.398 -19.298 1.00 64.75 84 ILE A N 1
ATOM 678 C CA . ILE A 1 84 ? 28.262 -1.076 -20.602 1.00 64.75 84 ILE A CA 1
ATOM 679 C C . ILE A 1 84 ? 28.682 -0.122 -21.726 1.00 64.75 84 ILE A C 1
ATOM 681 O O . ILE A 1 84 ? 29.421 -0.535 -22.617 1.00 64.75 84 ILE A O 1
ATOM 685 N N . ALA A 1 85 ? 28.267 1.147 -21.670 1.00 62.12 85 ALA A N 1
ATOM 686 C CA . ALA A 1 85 ? 28.622 2.144 -22.681 1.00 62.12 85 ALA A CA 1
ATOM 687 C C . ALA A 1 85 ? 30.142 2.370 -22.781 1.00 62.12 85 ALA A C 1
ATOM 689 O O . ALA A 1 85 ? 30.666 2.470 -23.881 1.00 62.12 85 ALA A O 1
ATOM 690 N N . ILE A 1 86 ? 30.861 2.355 -21.653 1.00 62.44 86 ILE A N 1
ATOM 691 C CA . ILE A 1 86 ? 32.325 2.545 -21.612 1.00 62.44 86 ILE A CA 1
ATOM 692 C C . ILE A 1 86 ? 33.100 1.367 -22.243 1.00 62.44 86 ILE A C 1
ATOM 694 O O . ILE A 1 86 ? 34.245 1.537 -22.643 1.00 62.44 86 ILE A O 1
ATOM 698 N N . HIS A 1 87 ? 32.510 0.169 -22.332 1.00 59.28 87 HIS A N 1
ATOM 699 C CA . HIS A 1 87 ? 33.174 -1.037 -22.863 1.00 59.28 87 HIS A CA 1
ATOM 700 C C . HIS A 1 87 ? 32.855 -1.327 -24.342 1.00 59.28 87 HIS A C 1
ATOM 702 O O . HIS A 1 87 ? 33.278 -2.360 -24.864 1.00 59.28 87 HIS A O 1
ATOM 708 N N . LEU A 1 88 ? 32.076 -0.463 -24.999 1.00 57.00 88 LEU A N 1
ATOM 709 C CA . LEU A 1 88 ? 31.701 -0.578 -26.414 1.00 57.00 88 LEU A CA 1
ATOM 710 C C . LEU A 1 88 ? 32.433 0.430 -27.323 1.00 57.00 88 LEU A C 1
ATOM 712 O O . LEU A 1 88 ? 32.230 0.372 -28.537 1.00 57.00 88 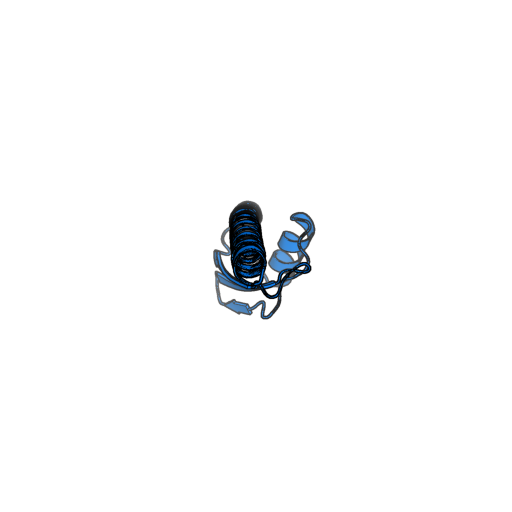LEU A O 1
ATOM 716 N N . ASP A 1 89 ? 33.279 1.288 -26.747 1.00 47.28 89 ASP A N 1
ATOM 717 C CA . ASP A 1 89 ? 34.230 2.177 -27.437 1.00 47.28 89 ASP A CA 1
ATOM 718 C C . ASP A 1 89 ? 35.648 1.570 -27.455 1.00 47.28 89 ASP A C 1
ATOM 720 O O . ASP A 1 89 ? 36.385 1.812 -28.442 1.00 47.28 89 ASP A O 1
#